Protein AF-A0A6L2PFZ5-F1 (afdb_monomer)

Foldseek 3Di:
DDDDPPCVVVCVVVVVVLCVPFFFDDPVQLVLVVVVCCCQPVVAQLVQLVVQDVLSVVFWDDKDWDDCSVVRNGGHHCPDTDIDTGGHAQADCVQWDWAPVPPDPPDIWIFGDLPGDPPDDPVSSVLQVVQDDPRTGNPVSVVVVVVVSSVVSVVPDDGPDDPD

InterPro domains:
  IPR046903 Mab-21-like, nucleotidyltransferase domain [PF03281] (69-157)

Sequence (164 aa):
MSTIPPNVSRLDPYLQSINRRIITLREDEVKEANLNLQSVLLGTMLKEMKRVDETFQEVYRQPHYVGSYYENLRVAHPTEFDINLELQLPISEQYIQIQTNGTQPGFAKIRVNTQFNTHTSAAVRRKIESWLEDGYLCRDKIIQWLQGVVYRVLRNVKWPQNVT

Organism: Coptotermes formosanus (NCBI:txid36987)

Mean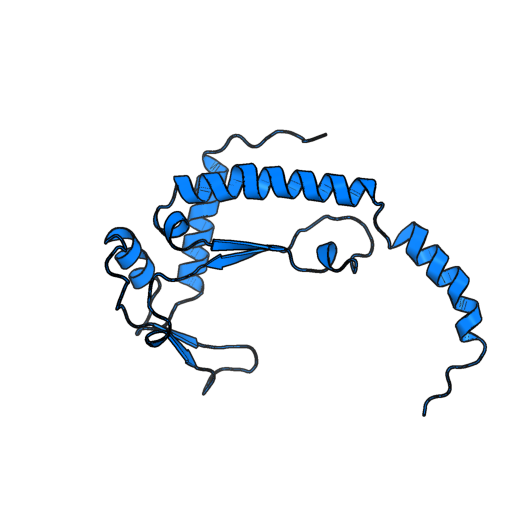 predicted aligned error: 9.24 Å

Radius of gyration: 22.27 Å; Cα contacts (8 Å, |Δi|>4): 149; chains: 1; bounding box: 61×32×49 Å

pLDDT: mean 84.13, std 13.7, range [36.12, 98.0]

Structure (mmCIF, N/CA/C/O backbone):
data_AF-A0A6L2PFZ5-F1
#
_entry.id   AF-A0A6L2PFZ5-F1
#
loop_
_atom_site.group_PDB
_atom_site.id
_atom_site.type_symbol
_atom_site.label_atom_id
_atom_site.label_alt_id
_atom_site.label_comp_id
_atom_site.label_asym_id
_atom_site.label_entity_id
_atom_site.label_seq_id
_atom_site.pdbx_PDB_ins_code
_atom_site.Cartn_x
_atom_site.Cartn_y
_atom_site.Cartn_z
_atom_site.occupancy
_atom_site.B_iso_or_equiv
_atom_site.auth_seq_id
_atom_site.auth_comp_id
_atom_site.auth_asym_id
_atom_site.auth_atom_id
_atom_site.pdbx_PDB_model_num
ATOM 1 N N . MET A 1 1 ? 41.886 -17.404 2.393 1.00 42.94 1 MET A N 1
ATOM 2 C CA . MET A 1 1 ? 41.683 -16.299 1.432 1.00 42.94 1 MET A CA 1
ATOM 3 C C . MET A 1 1 ? 41.703 -16.906 0.039 1.00 42.94 1 MET A C 1
ATOM 5 O O . MET A 1 1 ? 42.722 -17.469 -0.328 1.00 42.94 1 MET A O 1
ATOM 9 N N . SER A 1 2 ? 40.570 -16.916 -0.668 1.00 50.97 2 SER A N 1
ATOM 10 C CA . SER A 1 2 ? 40.472 -17.516 -2.005 1.00 50.97 2 SER A CA 1
ATOM 11 C C . SER A 1 2 ? 41.155 -16.600 -3.017 1.00 50.97 2 SER A C 1
ATOM 13 O O . SER A 1 2 ? 40.679 -15.493 -3.257 1.00 50.97 2 SER A O 1
ATOM 15 N N . THR A 1 3 ? 42.286 -17.026 -3.573 1.00 60.78 3 THR A N 1
ATOM 16 C CA . THR A 1 3 ? 42.981 -16.303 -4.640 1.00 60.78 3 THR A CA 1
ATOM 17 C C . THR A 1 3 ? 42.196 -16.474 -5.935 1.00 60.78 3 THR A C 1
ATOM 19 O O . THR A 1 3 ? 42.101 -17.570 -6.484 1.00 60.78 3 THR A O 1
ATOM 22 N N . ILE A 1 4 ? 41.578 -15.389 -6.405 1.00 63.22 4 ILE A N 1
ATOM 23 C CA . ILE A 1 4 ? 40.889 -15.367 -7.697 1.00 63.22 4 ILE A CA 1
ATOM 24 C C . ILE A 1 4 ? 41.926 -15.711 -8.783 1.00 63.22 4 ILE A C 1
ATOM 26 O O . ILE A 1 4 ? 42.984 -15.076 -8.820 1.00 63.22 4 ILE A O 1
ATOM 30 N N . PRO A 1 5 ? 41.671 -16.710 -9.648 1.00 69.06 5 PRO A N 1
ATOM 31 C CA . PRO A 1 5 ? 42.605 -17.096 -10.696 1.00 69.06 5 PRO A CA 1
ATOM 32 C C . PRO A 1 5 ? 42.943 -15.908 -11.623 1.00 69.06 5 PRO A C 1
ATOM 34 O O . PRO A 1 5 ? 42.038 -15.174 -12.027 1.00 69.06 5 PRO A O 1
ATOM 37 N N . PRO A 1 6 ? 44.219 -15.708 -12.007 1.00 62.75 6 PRO A N 1
ATOM 38 C CA . PRO A 1 6 ? 44.689 -14.521 -12.745 1.00 62.75 6 PRO A CA 1
ATOM 39 C C . PRO A 1 6 ? 44.078 -14.361 -14.148 1.00 62.75 6 PRO A C 1
ATOM 41 O O . PRO A 1 6 ? 44.225 -13.331 -14.794 1.00 62.75 6 PRO A O 1
ATOM 44 N N . ASN A 1 7 ? 43.386 -15.387 -14.631 1.00 67.44 7 ASN A N 1
ATOM 45 C CA . ASN A 1 7 ? 42.684 -15.455 -15.903 1.00 67.44 7 ASN A CA 1
ATOM 46 C C . ASN A 1 7 ? 41.228 -14.957 -15.844 1.00 67.44 7 ASN A C 1
ATOM 48 O O . ASN A 1 7 ? 40.634 -14.773 -16.904 1.00 67.44 7 ASN A O 1
ATOM 52 N N . VAL A 1 8 ? 40.660 -14.703 -14.658 1.00 65.62 8 VAL A N 1
ATOM 53 C CA . VAL A 1 8 ? 39.283 -14.187 -14.511 1.00 65.62 8 VAL A CA 1
ATOM 54 C C . VAL A 1 8 ? 39.157 -12.754 -15.037 1.00 65.62 8 VAL A C 1
ATOM 56 O O . VAL A 1 8 ? 38.180 -12.444 -15.707 1.00 65.62 8 VAL A O 1
ATOM 59 N N . SER A 1 9 ? 40.184 -11.918 -14.869 1.00 66.19 9 SER A N 1
ATOM 60 C CA . SER A 1 9 ? 40.226 -10.543 -15.405 1.00 66.19 9 SER A CA 1
ATOM 61 C C . SER A 1 9 ? 40.180 -10.475 -16.938 1.00 66.19 9 SER A C 1
ATOM 63 O O . SER A 1 9 ? 39.869 -9.437 -17.517 1.00 66.19 9 SER A O 1
ATOM 65 N N . ARG A 1 10 ? 40.442 -11.593 -17.633 1.00 77.31 10 ARG A N 1
ATOM 66 C CA . ARG A 1 10 ? 40.297 -11.687 -19.097 1.00 77.31 10 ARG A CA 1
ATOM 67 C C . ARG A 1 10 ? 38.833 -11.780 -19.531 1.00 77.31 10 ARG A C 1
ATOM 69 O O . ARG A 1 10 ? 38.559 -11.602 -20.715 1.00 77.31 10 ARG A O 1
ATOM 76 N N . LEU A 1 11 ? 37.914 -12.060 -18.603 1.00 82.38 11 LEU A N 1
ATOM 77 C CA . LEU A 1 11 ? 36.471 -12.067 -18.843 1.00 82.38 11 LEU A CA 1
ATOM 78 C C . LEU A 1 11 ? 35.867 -10.664 -18.745 1.00 82.38 11 LEU A C 1
ATOM 80 O O . LEU A 1 11 ? 34.844 -10.425 -19.379 1.00 82.38 11 LEU A O 1
ATOM 84 N N . ASP A 1 12 ? 36.504 -9.734 -18.029 1.00 81.81 12 ASP A N 1
ATOM 85 C CA . ASP A 1 12 ? 35.964 -8.391 -17.778 1.00 81.81 12 ASP A CA 1
ATOM 86 C C . ASP A 1 12 ? 35.533 -7.651 -19.054 1.00 81.81 12 ASP A C 1
ATOM 88 O O . ASP A 1 12 ? 34.416 -7.132 -19.072 1.00 81.81 12 ASP A O 1
ATOM 92 N N . PRO A 1 13 ? 36.305 -7.639 -20.162 1.00 83.62 13 PRO A N 1
ATOM 93 C CA . PRO A 1 13 ? 35.877 -6.957 -21.384 1.00 83.62 13 PRO A CA 1
ATOM 94 C C . PRO A 1 13 ? 34.635 -7.600 -22.018 1.00 83.62 13 PRO A C 1
ATOM 96 O O . PRO A 1 13 ? 33.773 -6.904 -22.557 1.00 83.62 13 PRO A O 1
ATOM 99 N N . TYR A 1 14 ? 34.517 -8.929 -21.934 1.00 84.88 14 TYR A N 1
ATOM 100 C CA . TYR A 1 14 ? 33.379 -9.676 -22.471 1.00 84.88 14 TYR A CA 1
ATOM 101 C C . TYR A 1 14 ? 32.137 -9.493 -21.598 1.00 84.88 14 TYR A C 1
ATOM 103 O O . TYR A 1 14 ? 31.056 -9.240 -22.124 1.00 84.88 14 TYR A O 1
ATOM 111 N N . LEU A 1 15 ? 32.297 -9.540 -20.273 1.00 83.06 15 LEU A N 1
ATOM 112 C CA . LEU A 1 15 ? 31.227 -9.284 -19.310 1.00 83.06 15 LEU A CA 1
ATOM 113 C C . LEU A 1 15 ? 30.736 -7.838 -19.401 1.00 83.06 15 LEU A C 1
ATOM 115 O O . LEU A 1 15 ? 29.532 -7.614 -19.421 1.00 83.06 15 LEU A O 1
ATOM 119 N N . GLN A 1 16 ? 31.633 -6.860 -19.553 1.00 81.88 16 GLN A N 1
ATOM 120 C CA . GLN A 1 16 ? 31.256 -5.464 -19.798 1.00 81.88 16 GLN A CA 1
ATOM 121 C C . GLN A 1 16 ? 30.524 -5.293 -21.133 1.00 81.88 16 GLN A C 1
ATOM 123 O O . GLN A 1 16 ? 29.564 -4.527 -21.206 1.00 81.88 16 GLN A O 1
ATOM 128 N N . SER A 1 17 ? 30.943 -6.008 -22.182 1.00 81.25 17 SER A N 1
ATOM 129 C CA . SER A 1 17 ? 30.271 -5.979 -23.485 1.00 81.25 17 SER A CA 1
ATOM 130 C C . SER A 1 17 ? 28.859 -6.566 -23.412 1.00 81.25 17 SER A C 1
ATOM 132 O O . SER A 1 17 ? 27.914 -5.928 -23.873 1.00 81.25 17 SER A O 1
ATOM 134 N N . ILE A 1 18 ? 28.696 -7.734 -22.783 1.00 80.00 18 ILE A N 1
ATOM 135 C CA . ILE A 1 18 ? 27.388 -8.360 -22.540 1.00 80.00 18 ILE A CA 1
ATOM 136 C C . ILE A 1 18 ? 26.523 -7.438 -21.680 1.00 80.00 18 ILE A C 1
ATOM 138 O O . ILE A 1 18 ? 25.375 -7.179 -22.034 1.00 80.00 18 ILE A O 1
ATOM 142 N N . ASN A 1 19 ? 27.090 -6.876 -20.608 1.00 77.50 19 ASN A N 1
ATOM 143 C CA . ASN A 1 19 ? 26.368 -5.980 -19.716 1.00 77.50 19 ASN A CA 1
ATOM 144 C C . ASN A 1 19 ? 25.816 -4.766 -20.474 1.00 77.50 19 ASN A C 1
ATOM 146 O O . ASN A 1 19 ? 24.622 -4.502 -20.418 1.00 77.50 19 ASN A O 1
ATOM 150 N N . ARG A 1 20 ? 26.649 -4.079 -21.264 1.00 74.12 20 ARG A N 1
ATOM 151 C CA . ARG A 1 20 ? 26.228 -2.890 -22.024 1.00 74.12 20 ARG A CA 1
ATOM 152 C C . ARG A 1 20 ? 25.256 -3.186 -23.163 1.00 74.12 20 ARG A C 1
ATOM 154 O O . ARG A 1 20 ? 24.458 -2.323 -23.496 1.00 74.12 20 ARG A O 1
ATOM 161 N N . ARG A 1 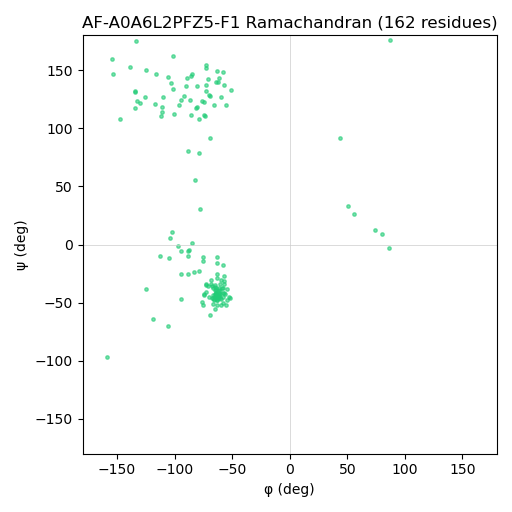21 ? 25.379 -4.341 -23.823 1.00 71.44 21 ARG A N 1
ATOM 162 C CA . A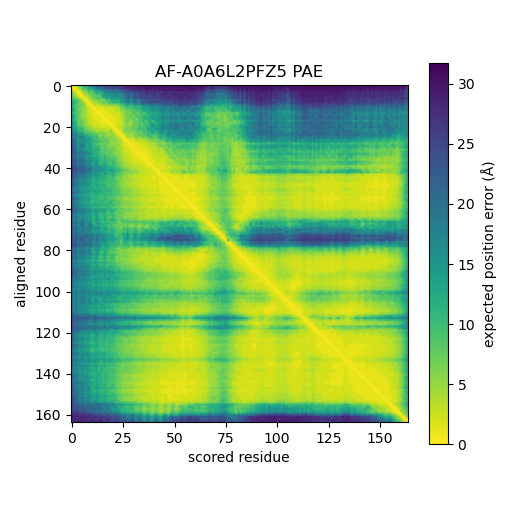RG A 1 21 ? 24.625 -4.636 -25.056 1.00 71.44 21 ARG A CA 1
ATOM 163 C C . ARG A 1 21 ? 23.331 -5.402 -24.821 1.00 71.44 21 ARG A C 1
ATOM 165 O O . ARG A 1 21 ? 22.473 -5.368 -25.694 1.00 71.44 21 ARG A O 1
ATOM 172 N N . ILE A 1 22 ? 23.244 -6.151 -23.724 1.00 68.88 22 ILE A N 1
ATOM 173 C CA . ILE A 1 22 ? 22.171 -7.128 -23.498 1.00 68.88 22 ILE A CA 1
ATOM 174 C C . ILE A 1 22 ? 21.449 -6.869 -22.174 1.00 68.88 22 ILE A C 1
ATOM 176 O O . ILE A 1 22 ? 20.238 -7.029 -22.116 1.00 68.88 22 ILE A O 1
ATOM 180 N N . ILE A 1 23 ? 22.182 -6.486 -21.124 1.00 67.75 23 ILE A N 1
ATOM 181 C CA . ILE A 1 23 ? 21.648 -6.408 -19.754 1.00 67.75 23 ILE A CA 1
ATOM 182 C C . ILE A 1 23 ? 21.156 -4.996 -19.423 1.00 67.75 23 ILE A C 1
ATOM 184 O O . ILE A 1 23 ? 20.081 -4.833 -18.859 1.00 67.75 23 ILE A O 1
ATOM 188 N N . THR A 1 24 ? 21.958 -3.979 -19.746 1.00 68.94 24 THR A N 1
ATOM 189 C CA . THR A 1 24 ? 21.687 -2.585 -19.383 1.00 68.94 24 THR A CA 1
ATOM 190 C C . THR A 1 24 ? 20.598 -2.014 -20.283 1.00 68.94 24 THR A C 1
ATOM 192 O O . THR A 1 24 ? 20.741 -1.996 -21.505 1.00 68.94 24 THR A O 1
ATOM 195 N N . LEU A 1 25 ? 19.530 -1.517 -19.660 1.00 68.25 25 LEU A N 1
ATOM 196 C CA . LEU A 1 25 ? 18.478 -0.763 -20.334 1.00 68.25 25 LEU A CA 1
ATOM 197 C C . LEU A 1 25 ? 19.041 0.509 -20.966 1.00 68.25 25 LEU A C 1
ATOM 199 O O . LEU A 1 25 ? 19.899 1.173 -20.378 1.00 68.25 25 LEU A O 1
ATOM 203 N N . ARG A 1 26 ? 18.535 0.883 -22.143 1.00 71.25 26 ARG A N 1
ATOM 204 C CA . ARG A 1 26 ? 18.933 2.150 -22.757 1.00 71.25 26 ARG A CA 1
ATOM 205 C C . ARG A 1 26 ? 18.340 3.320 -21.964 1.00 71.25 26 ARG A C 1
ATOM 207 O O . ARG A 1 26 ? 17.227 3.237 -21.447 1.00 71.25 26 ARG A O 1
ATOM 214 N N . GLU A 1 27 ? 19.096 4.409 -21.834 1.00 71.31 27 GLU A N 1
ATOM 215 C CA . GLU A 1 27 ? 18.699 5.560 -21.003 1.00 71.31 27 GLU A CA 1
ATOM 216 C C . GLU A 1 27 ? 17.381 6.208 -21.462 1.00 71.31 27 GLU A C 1
ATOM 218 O O . GLU A 1 27 ? 16.596 6.678 -20.636 1.00 71.31 27 GLU A O 1
ATOM 223 N N . ASP A 1 28 ? 17.123 6.216 -22.770 1.00 75.44 28 ASP A N 1
ATOM 224 C CA . ASP A 1 28 ? 15.877 6.677 -23.384 1.00 75.44 28 ASP A CA 1
ATOM 225 C C . ASP A 1 28 ? 14.683 5.816 -22.955 1.00 75.44 28 ASP A C 1
ATOM 227 O O . ASP A 1 28 ? 13.678 6.364 -22.501 1.00 75.44 28 ASP A O 1
ATOM 231 N N . GLU A 1 29 ? 14.826 4.489 -22.983 1.00 71.75 29 GLU A N 1
ATOM 232 C CA . GLU A 1 29 ? 13.781 3.544 -22.563 1.00 71.75 29 GLU A CA 1
ATOM 233 C C . GLU A 1 29 ? 13.448 3.680 -21.071 1.00 71.75 29 GLU A C 1
ATOM 235 O O . GLU A 1 29 ? 12.278 3.675 -20.690 1.00 71.75 29 GLU A O 1
ATOM 240 N N . VAL A 1 30 ? 14.462 3.852 -20.214 1.00 73.19 30 VAL A N 1
ATOM 241 C CA . VAL A 1 30 ? 14.265 4.079 -18.769 1.00 73.19 30 VAL A CA 1
ATOM 242 C C . VAL A 1 30 ? 13.532 5.395 -18.523 1.00 73.19 30 VAL A C 1
ATOM 244 O O . VAL A 1 30 ? 12.622 5.479 -17.695 1.00 73.19 30 VAL A O 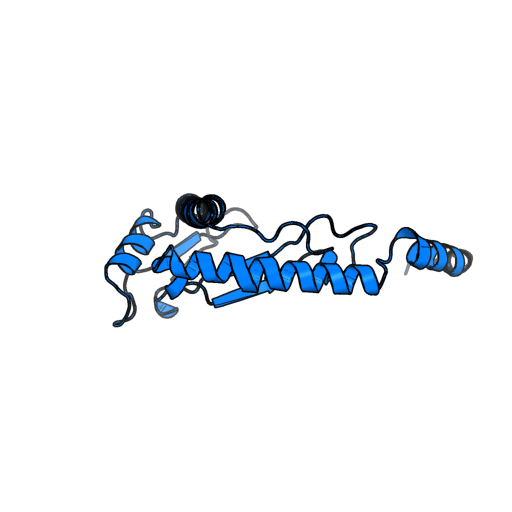1
ATOM 247 N N . LYS A 1 31 ? 13.919 6.454 -19.237 1.00 74.94 31 LYS A N 1
ATOM 248 C CA . LYS A 1 31 ? 13.303 7.772 -19.085 1.00 74.94 31 LYS A CA 1
ATOM 249 C C . LYS A 1 31 ? 11.841 7.759 -19.522 1.00 74.94 31 LYS A C 1
ATOM 251 O O . LYS A 1 31 ? 10.997 8.286 -18.799 1.00 74.94 31 LYS A O 1
ATOM 256 N N . GLU A 1 32 ? 11.540 7.150 -20.662 1.00 78.38 32 GLU A N 1
ATOM 257 C CA . GLU A 1 32 ? 10.179 7.021 -21.183 1.00 78.38 32 GLU A CA 1
ATOM 258 C C . GLU A 1 32 ? 9.297 6.178 -20.252 1.00 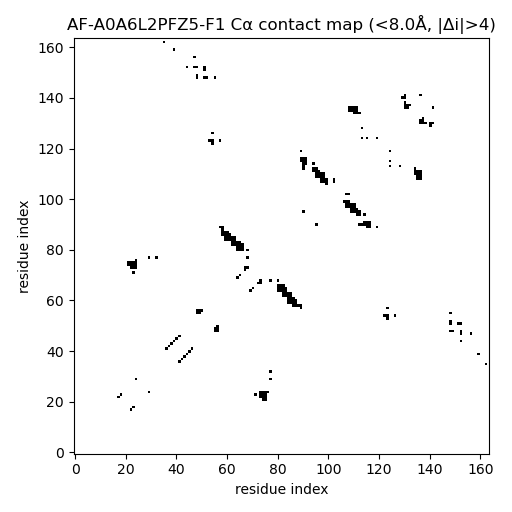78.38 32 GLU A C 1
ATOM 260 O O . GLU A 1 32 ? 8.227 6.623 -19.834 1.00 78.38 32 GLU A O 1
ATOM 265 N N . ALA A 1 33 ? 9.788 5.014 -19.819 1.00 75.56 33 ALA A N 1
ATOM 266 C CA . ALA A 1 33 ? 9.096 4.146 -18.871 1.00 75.56 33 ALA A CA 1
ATOM 267 C C . ALA A 1 33 ? 8.787 4.863 -17.545 1.00 75.56 33 ALA A C 1
ATOM 269 O O . ALA A 1 33 ? 7.674 4.759 -17.025 1.00 75.56 33 ALA A O 1
ATOM 270 N N . ASN A 1 34 ? 9.732 5.651 -17.022 1.00 76.19 34 ASN A N 1
ATOM 271 C CA . ASN A 1 34 ? 9.524 6.453 -15.815 1.00 76.19 34 ASN A CA 1
ATOM 272 C C . ASN A 1 34 ? 8.456 7.535 -15.999 1.00 76.19 34 ASN A C 1
ATOM 274 O O . ASN A 1 34 ? 7.625 7.726 -15.110 1.00 76.19 34 ASN A O 1
ATOM 278 N N . LEU A 1 35 ? 8.454 8.235 -17.135 1.00 78.25 35 LEU A N 1
ATOM 279 C CA . LEU A 1 35 ? 7.446 9.253 -17.449 1.00 78.25 35 LEU A CA 1
ATOM 280 C C . LEU A 1 35 ? 6.050 8.634 -17.592 1.00 78.25 35 LEU A C 1
ATOM 282 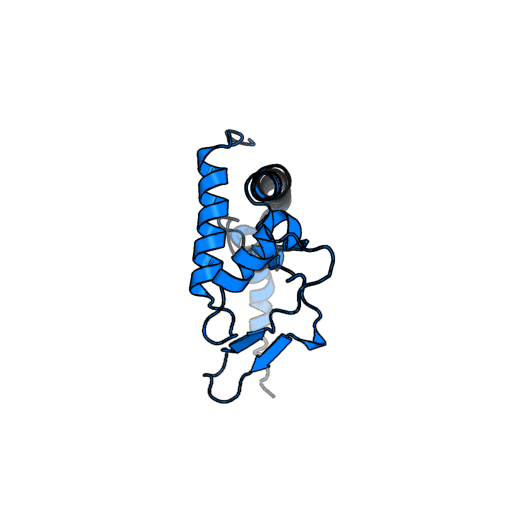O O . LEU A 1 35 ? 5.073 9.159 -17.046 1.00 78.25 35 LEU A O 1
ATOM 286 N N . ASN A 1 36 ? 5.959 7.489 -18.264 1.00 78.50 36 ASN A N 1
ATOM 287 C CA . ASN A 1 36 ? 4.716 6.743 -18.432 1.00 78.50 36 ASN A CA 1
ATOM 288 C C . ASN A 1 36 ? 4.190 6.242 -17.089 1.00 78.50 36 ASN A C 1
ATOM 290 O O . ASN A 1 36 ? 3.017 6.442 -16.770 1.00 78.50 36 ASN A O 1
ATOM 294 N N . LEU A 1 37 ? 5.059 5.684 -16.245 1.00 80.75 37 LEU A N 1
ATOM 295 C CA . LEU A 1 37 ? 4.651 5.253 -14.917 1.00 80.75 37 LEU A CA 1
ATOM 296 C C . LEU A 1 37 ? 4.190 6.433 -14.062 1.00 80.75 37 LEU A C 1
ATOM 298 O O . LEU A 1 37 ? 3.121 6.359 -13.466 1.00 80.75 37 LEU A O 1
ATOM 302 N N . GLN A 1 38 ? 4.941 7.534 -14.015 1.00 79.44 38 GLN A N 1
ATOM 303 C CA . GLN A 1 38 ? 4.548 8.701 -13.224 1.00 79.44 38 GLN A CA 1
ATOM 304 C C . GLN A 1 38 ? 3.214 9.289 -13.698 1.00 79.44 38 GLN A C 1
ATOM 306 O O . GLN A 1 38 ? 2.346 9.585 -12.875 1.00 79.44 38 GLN A O 1
ATOM 311 N N . SER A 1 39 ? 3.012 9.431 -15.008 1.00 80.88 39 SER A N 1
ATOM 312 C CA . SER A 1 39 ? 1.775 9.996 -15.558 1.00 80.88 39 SER A CA 1
ATOM 313 C C . SER A 1 39 ? 0.554 9.100 -15.315 1.00 80.88 39 SER A C 1
ATOM 315 O O . SER A 1 39 ? -0.497 9.591 -14.891 1.00 80.88 39 SER A O 1
ATOM 317 N N . VAL A 1 40 ? 0.686 7.785 -15.503 1.00 84.31 40 VAL A N 1
ATOM 318 C CA . VAL A 1 40 ? -0.410 6.830 -15.295 1.00 84.31 40 VAL A CA 1
ATOM 319 C C . VAL A 1 40 ? -0.663 6.601 -13.806 1.00 84.31 40 VAL A C 1
ATOM 321 O O . VAL A 1 40 ? -1.794 6.762 -13.346 1.00 84.31 40 VAL A O 1
ATOM 324 N N . LEU A 1 41 ? 0.368 6.273 -13.025 1.00 82.81 41 LEU A N 1
ATOM 325 C CA . LEU A 1 41 ? 0.238 5.965 -11.602 1.00 82.81 41 LEU A CA 1
ATOM 326 C C . LEU A 1 41 ? -0.115 7.209 -10.783 1.00 82.81 41 LEU A C 1
ATOM 328 O O . LEU A 1 41 ? -1.154 7.232 -10.122 1.00 82.81 41 LEU A O 1
ATOM 332 N N . LEU A 1 42 ? 0.740 8.238 -10.800 1.00 80.56 42 LEU A N 1
ATOM 333 C CA . LEU A 1 42 ? 0.540 9.437 -9.979 1.00 80.56 42 LEU A CA 1
ATOM 334 C C . LEU A 1 42 ? -0.543 10.329 -10.580 1.00 80.56 42 LEU A C 1
ATOM 336 O O . LEU A 1 42 ? -1.456 10.759 -9.872 1.00 80.56 42 LEU A O 1
ATOM 340 N N . GLY A 1 43 ? -0.429 10.611 -11.881 1.00 80.44 43 GLY A N 1
ATOM 341 C CA . GLY A 1 43 ? -1.283 11.579 -12.568 1.00 80.44 43 GLY A CA 1
ATOM 342 C C . GLY A 1 43 ? -2.736 11.128 -12.699 1.00 80.44 43 GLY A C 1
ATOM 343 O O . GLY A 1 43 ? -3.639 11.966 -12.655 1.00 80.44 43 GLY A O 1
ATOM 344 N N . THR A 1 44 ? -2.968 9.816 -12.800 1.00 88.31 44 THR A N 1
ATOM 345 C CA . THR A 1 44 ? -4.308 9.260 -13.026 1.00 88.31 44 THR A CA 1
ATOM 346 C C . THR A 1 44 ? -4.745 8.347 -11.887 1.00 88.31 44 THR A C 1
ATOM 348 O O . THR A 1 44 ? -5.695 8.667 -11.174 1.00 88.31 44 THR A O 1
ATOM 351 N N . MET A 1 45 ? -4.058 7.225 -11.669 1.00 91.62 45 MET A N 1
ATOM 352 C CA . MET A 1 45 ? -4.566 6.156 -10.811 1.00 91.62 45 MET A CA 1
ATOM 353 C C . MET A 1 45 ? -4.709 6.586 -9.351 1.00 91.62 45 MET A C 1
ATOM 355 O O . MET A 1 45 ? -5.808 6.527 -8.809 1.00 91.62 45 MET A O 1
ATOM 359 N N . LEU A 1 46 ? -3.646 7.085 -8.719 1.00 93.31 46 LEU A N 1
ATOM 360 C CA . LEU A 1 46 ? -3.677 7.494 -7.311 1.00 93.31 46 LEU A CA 1
ATOM 361 C C . LEU A 1 46 ? -4.608 8.683 -7.069 1.00 93.31 46 LEU A C 1
ATOM 363 O O . LEU A 1 46 ? -5.293 8.733 -6.047 1.00 93.31 46 LEU A O 1
ATOM 367 N N . LYS A 1 47 ? -4.666 9.625 -8.016 1.00 93.25 47 LYS A N 1
ATOM 368 C CA . LYS A 1 47 ? -5.608 10.749 -7.976 1.00 93.25 47 LYS A CA 1
ATOM 369 C C . LYS A 1 47 ? -7.053 10.251 -7.951 1.00 93.25 47 LYS A C 1
ATOM 371 O O . LYS A 1 47 ? -7.844 10.688 -7.116 1.00 93.25 47 LYS A O 1
ATOM 376 N N . GLU A 1 48 ? -7.388 9.311 -8.825 1.00 95.12 48 GLU A N 1
ATOM 377 C CA . GLU A 1 48 ? -8.733 8.753 -8.910 1.00 95.12 48 GLU A CA 1
ATOM 378 C C . GLU A 1 48 ? -9.051 7.833 -7.728 1.00 95.12 48 GLU A C 1
ATOM 380 O O . GLU A 1 48 ? -10.166 7.887 -7.217 1.00 95.12 48 GLU A O 1
ATOM 385 N N . MET A 1 49 ? -8.078 7.075 -7.209 1.00 96.31 49 MET A N 1
ATOM 386 C CA . MET A 1 49 ? -8.237 6.280 -5.983 1.00 96.31 49 MET A CA 1
ATOM 387 C C . MET A 1 49 ? -8.624 7.161 -4.791 1.00 96.31 49 MET A C 1
ATOM 389 O O . MET A 1 49 ? -9.570 6.832 -4.080 1.00 96.31 49 MET A O 1
ATOM 393 N N . LYS A 1 50 ? -7.956 8.312 -4.616 1.00 95.94 50 LYS A N 1
ATOM 394 C CA . LYS A 1 50 ? -8.321 9.310 -3.594 1.00 95.94 50 LYS A CA 1
ATOM 395 C C . LYS A 1 50 ? -9.733 9.859 -3.810 1.00 95.94 50 LYS A C 1
ATOM 397 O O . LYS A 1 50 ? -10.456 10.082 -2.851 1.00 95.94 50 LYS A O 1
ATOM 402 N N . ARG A 1 51 ? -10.149 10.061 -5.062 1.00 95.19 51 ARG A N 1
ATOM 403 C CA . ARG A 1 51 ? -11.480 10.597 -5.385 1.00 95.19 51 ARG A CA 1
ATOM 404 C C . ARG A 1 51 ? -12.614 9.602 -5.112 1.00 95.19 51 ARG A C 1
ATOM 406 O O . ARG A 1 51 ? -13.704 10.023 -4.739 1.00 95.19 51 ARG A O 1
ATOM 413 N N . VAL A 1 52 ? -12.396 8.305 -5.343 1.00 95.81 52 VAL A N 1
ATOM 414 C CA . VAL A 1 52 ? -13.446 7.268 -5.234 1.00 95.81 52 VAL A CA 1
ATOM 415 C C . VAL A 1 52 ? -13.498 6.562 -3.876 1.00 95.81 52 VAL A C 1
ATOM 417 O O . VAL A 1 52 ? -14.361 5.700 -3.674 1.00 95.81 52 VAL A O 1
ATOM 420 N N . ASP A 1 53 ? -12.559 6.841 -2.972 1.00 97.31 53 ASP A N 1
ATOM 421 C CA . ASP A 1 53 ? -12.500 6.231 -1.645 1.00 97.31 53 ASP A CA 1
ATOM 422 C C . ASP A 1 53 ? -11.924 7.210 -0.612 1.00 97.31 53 ASP A C 1
ATOM 424 O O . ASP A 1 53 ? -10.725 7.490 -0.590 1.00 97.31 53 ASP A O 1
ATOM 428 N N . GLU A 1 54 ? -12.787 7.708 0.276 1.00 96.81 54 GLU A N 1
ATOM 429 C CA . GLU A 1 54 ? -12.394 8.646 1.338 1.00 96.81 54 GLU A CA 1
ATOM 430 C C . GLU A 1 54 ? -11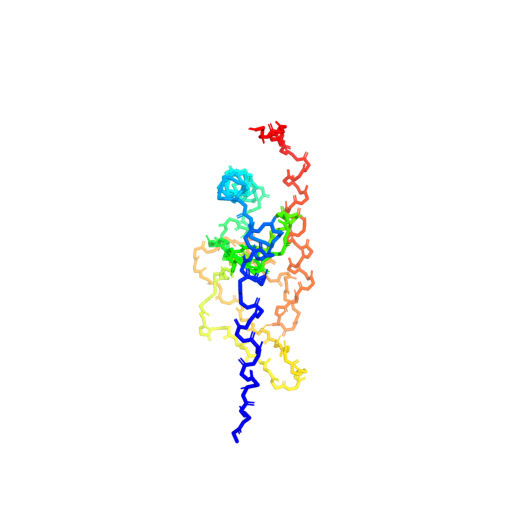.398 8.032 2.336 1.00 96.81 54 GLU A C 1
ATOM 432 O O . GLU A 1 54 ? -10.575 8.743 2.905 1.00 96.81 54 GLU A O 1
ATOM 437 N N . THR A 1 55 ? -11.433 6.706 2.539 1.00 97.50 55 THR A N 1
ATOM 438 C CA . THR A 1 55 ? -10.472 6.031 3.421 1.00 97.50 55 THR A CA 1
ATOM 439 C C . THR A 1 55 ? -9.101 6.039 2.779 1.00 97.50 55 THR A C 1
ATOM 441 O O . THR A 1 55 ? -8.135 6.411 3.437 1.00 97.50 55 THR A O 1
ATOM 444 N N . PHE A 1 56 ? -9.009 5.717 1.487 1.00 97.62 56 PHE A N 1
ATOM 445 C CA . PHE A 1 56 ? -7.750 5.789 0.754 1.00 97.62 56 PHE A CA 1
ATOM 446 C C . PHE A 1 56 ? -7.202 7.217 0.746 1.00 97.62 56 PHE A C 1
ATOM 448 O O . PHE A 1 56 ? -6.014 7.404 0.980 1.00 97.62 56 PHE A O 1
ATOM 455 N N . GLN A 1 57 ? -8.055 8.224 0.534 1.00 96.75 57 GLN A N 1
ATOM 456 C CA . GLN A 1 57 ? -7.657 9.632 0.592 1.00 96.75 57 GLN A CA 1
ATOM 457 C C . GLN A 1 57 ? -7.022 10.021 1.931 1.00 96.75 57 GLN A C 1
ATOM 459 O O . GLN A 1 57 ? -6.023 10.740 1.931 1.00 96.75 57 GLN A O 1
ATOM 464 N N . GLU A 1 58 ? -7.591 9.553 3.040 1.00 96.00 58 GLU A N 1
ATOM 465 C CA . GLU A 1 58 ? -7.130 9.878 4.391 1.00 96.00 58 GLU A CA 1
ATOM 466 C C . GLU A 1 58 ? -5.831 9.145 4.763 1.00 96.00 58 GLU A C 1
ATOM 468 O O . GLU A 1 58 ? -4.923 9.744 5.347 1.00 96.00 58 GLU A O 1
ATOM 473 N N . VAL A 1 59 ? -5.735 7.846 4.441 1.00 95.75 59 VAL A N 1
ATOM 474 C CA . VAL A 1 59 ? -4.619 7.003 4.903 1.00 95.75 59 VAL A CA 1
ATOM 475 C C . VAL A 1 59 ? -3.416 7.012 3.967 1.00 95.75 59 VAL A C 1
ATOM 477 O O . VAL A 1 59 ? -2.299 6.760 4.410 1.00 95.75 59 VAL A O 1
ATOM 480 N N . TYR A 1 60 ? -3.601 7.280 2.677 1.00 96.62 60 TYR A N 1
ATOM 481 C CA . TYR A 1 60 ? -2.503 7.226 1.718 1.00 96.62 60 TYR A CA 1
ATOM 482 C C . TYR A 1 60 ? -1.540 8.407 1.888 1.00 96.62 60 TYR A C 1
ATOM 484 O O . TYR A 1 60 ? -1.955 9.570 1.895 1.00 96.62 60 TYR A O 1
ATOM 492 N N . ARG A 1 61 ? -0.236 8.119 1.929 1.00 94.56 61 ARG A N 1
ATOM 493 C CA . ARG A 1 61 ? 0.820 9.140 1.985 1.00 94.56 61 ARG A CA 1
ATOM 494 C C . ARG A 1 61 ? 1.536 9.292 0.658 1.00 94.56 61 ARG A C 1
ATOM 496 O O . ARG A 1 61 ? 1.354 10.303 -0.023 1.00 94.56 61 ARG A O 1
ATOM 503 N N . GLN A 1 62 ? 2.318 8.293 0.282 1.00 91.50 62 GLN A N 1
ATOM 504 C CA . GLN A 1 62 ? 3.183 8.360 -0.888 1.00 91.50 62 GLN A CA 1
ATOM 505 C C . GLN A 1 62 ? 3.465 6.964 -1.456 1.00 91.50 62 GLN A C 1
ATOM 507 O O . GLN A 1 62 ? 3.307 5.966 -0.743 1.00 91.50 62 GLN A O 1
ATOM 512 N N . PRO A 1 63 ? 3.874 6.877 -2.730 1.00 90.06 63 PRO A N 1
ATOM 513 C CA . PRO A 1 63 ? 4.368 5.644 -3.304 1.00 90.06 63 PRO A CA 1
ATOM 514 C C . PRO A 1 63 ? 5.882 5.550 -3.092 1.00 90.06 63 PRO A C 1
ATOM 516 O O . PRO A 1 63 ? 6.602 6.539 -3.227 1.00 90.06 63 PRO A O 1
ATOM 519 N N . HIS A 1 64 ? 6.371 4.346 -2.835 1.00 87.31 64 HIS A N 1
ATOM 520 C CA . HIS A 1 64 ? 7.790 4.018 -2.843 1.00 87.31 64 HIS A CA 1
ATOM 521 C C . HIS A 1 64 ? 8.065 3.103 -4.028 1.00 87.31 64 HIS A C 1
ATOM 523 O O . HIS A 1 64 ? 7.509 2.009 -4.129 1.00 87.31 64 HIS A O 1
ATOM 529 N N . TYR A 1 65 ? 8.907 3.584 -4.932 1.00 83.00 65 TYR A N 1
ATOM 530 C CA . TYR A 1 65 ? 9.339 2.867 -6.123 1.00 83.00 65 TYR A CA 1
ATOM 531 C C . TYR A 1 65 ? 10.462 1.906 -5.741 1.00 83.00 65 TYR A C 1
ATOM 533 O O . TYR A 1 65 ? 11.502 2.343 -5.250 1.00 83.00 65 TYR A O 1
ATOM 541 N N . VAL A 1 66 ? 10.230 0.607 -5.906 1.00 79.00 66 VAL A N 1
ATOM 542 C CA . VAL A 1 66 ? 11.131 -0.447 -5.421 1.00 79.00 66 VAL A CA 1
ATOM 543 C C . VAL A 1 66 ? 11.375 -1.495 -6.503 1.00 79.00 66 VAL A C 1
ATOM 545 O O . VAL A 1 66 ? 10.787 -1.449 -7.581 1.00 79.00 66 VAL A O 1
ATOM 548 N N . GLY A 1 67 ? 12.253 -2.452 -6.217 1.00 71.56 67 GLY A N 1
ATOM 549 C CA . GLY A 1 67 ? 12.480 -3.597 -7.086 1.00 71.56 67 GLY A CA 1
ATOM 550 C C . GLY A 1 67 ? 13.524 -3.353 -8.172 1.00 71.56 67 GLY A C 1
ATOM 551 O O . GLY A 1 67 ? 14.075 -2.263 -8.349 1.00 71.56 67 GLY A O 1
ATOM 552 N N . SER A 1 68 ? 13.795 -4.425 -8.916 1.00 68.56 68 SER A N 1
ATOM 553 C CA . SER A 1 68 ? 14.961 -4.550 -9.803 1.00 68.56 68 SER A CA 1
ATOM 554 C C . SER A 1 68 ? 15.075 -3.463 -10.875 1.00 68.56 68 SER A C 1
ATOM 556 O O . SER A 1 68 ? 16.180 -3.156 -11.321 1.00 68.56 68 SER A O 1
ATOM 558 N N . TYR A 1 69 ? 13.948 -2.877 -11.286 1.00 66.94 69 TYR A N 1
ATOM 559 C CA . TYR A 1 69 ? 13.925 -1.783 -12.250 1.00 66.94 69 TYR A CA 1
ATOM 560 C C . TYR A 1 69 ? 14.558 -0.503 -11.682 1.00 66.94 69 TYR A C 1
ATOM 562 O O . TYR A 1 69 ? 15.406 0.094 -12.338 1.00 66.94 69 TYR A O 1
ATOM 570 N N . TYR A 1 70 ? 14.212 -0.119 -10.451 1.00 59.72 70 TYR A N 1
ATOM 571 C CA . TYR A 1 70 ? 14.776 1.069 -9.798 1.00 59.72 70 TYR A CA 1
ATOM 572 C C . TYR A 1 70 ? 16.177 0.832 -9.235 1.00 59.72 70 TYR A C 1
ATOM 574 O O . TYR A 1 70 ? 16.951 1.772 -9.078 1.00 59.72 70 TYR A O 1
ATOM 582 N N . GLU A 1 71 ? 16.523 -0.427 -8.976 1.00 62.59 71 GLU A N 1
ATOM 583 C CA . GLU A 1 71 ? 17.846 -0.827 -8.493 1.00 62.59 71 GLU A CA 1
ATOM 584 C C . GLU A 1 71 ? 18.870 -1.028 -9.629 1.00 62.59 71 GLU A C 1
ATOM 586 O O . GLU A 1 71 ? 20.019 -1.368 -9.359 1.00 62.59 71 GLU A O 1
ATOM 591 N N . ASN A 1 72 ? 18.490 -0.803 -10.897 1.00 61.38 72 ASN A N 1
ATOM 592 C CA . ASN A 1 72 ? 19.313 -1.073 -12.090 1.00 61.38 72 ASN A CA 1
ATOM 593 C C . ASN A 1 72 ? 19.812 -2.531 -12.183 1.00 61.38 72 ASN A C 1
ATOM 595 O O . ASN A 1 72 ? 20.841 -2.810 -12.796 1.00 61.38 72 ASN A O 1
ATOM 599 N N . LEU A 1 73 ? 19.085 -3.471 -11.573 1.00 57.50 73 LEU A N 1
ATOM 600 C CA . LEU A 1 73 ? 19.429 -4.898 -11.542 1.00 57.50 73 LEU A CA 1
ATOM 601 C C . LEU A 1 73 ? 18.689 -5.712 -12.613 1.00 57.50 73 LEU A C 1
ATOM 603 O O . LEU A 1 73 ? 18.866 -6.927 -12.710 1.00 57.50 73 LEU A O 1
ATOM 607 N N . ARG A 1 74 ? 17.826 -5.070 -13.405 1.00 57.88 74 ARG A N 1
ATOM 608 C CA . ARG A 1 74 ? 17.011 -5.736 -14.424 1.00 57.88 74 ARG A CA 1
ATOM 609 C C . ARG A 1 74 ? 17.818 -5.996 -15.699 1.00 57.88 74 ARG A C 1
ATOM 611 O O . ARG A 1 74 ? 18.532 -5.123 -16.166 1.00 57.88 74 ARG A O 1
ATOM 618 N N . VAL A 1 75 ? 17.659 -7.195 -16.268 1.00 53.62 75 VAL A N 1
ATOM 619 C CA . VAL A 1 75 ? 18.541 -7.767 -17.310 1.00 53.62 75 VAL A CA 1
ATOM 620 C C . VAL A 1 75 ? 17.955 -7.684 -18.738 1.00 53.62 75 VAL A C 1
ATOM 622 O O . VAL A 1 75 ? 18.474 -8.319 -19.647 1.00 53.62 75 VAL A O 1
ATOM 625 N N . ALA A 1 76 ? 16.860 -6.949 -18.975 1.00 57.03 76 ALA A N 1
ATOM 626 C CA . ALA A 1 76 ? 16.241 -6.900 -20.312 1.00 57.03 76 ALA A CA 1
ATOM 627 C C . ALA A 1 76 ? 15.359 -5.661 -20.551 1.00 57.03 76 ALA A C 1
ATOM 629 O O . ALA A 1 76 ? 15.882 -4.619 -20.905 1.00 57.03 76 ALA A O 1
ATOM 630 N N . HIS A 1 77 ? 14.033 -5.766 -20.363 1.00 60.06 77 HIS A N 1
ATOM 631 C CA . HIS A 1 77 ? 13.032 -4.711 -20.602 1.00 60.06 77 HIS A CA 1
ATOM 632 C C . HIS A 1 77 ? 12.182 -4.447 -19.343 1.00 60.06 77 HIS A C 1
ATOM 634 O O . HIS A 1 77 ? 11.949 -5.386 -18.568 1.00 60.06 77 HIS A O 1
ATOM 640 N N . PRO A 1 78 ? 11.677 -3.215 -19.125 1.00 61.00 78 PRO A N 1
ATOM 641 C CA . PRO A 1 78 ? 10.818 -2.883 -17.992 1.00 61.00 78 PRO A CA 1
ATOM 642 C C . PRO A 1 78 ? 9.383 -3.362 -18.243 1.00 61.00 78 PRO A C 1
ATOM 644 O O . PRO A 1 78 ? 8.503 -2.604 -18.629 1.00 61.00 78 PRO A O 1
ATOM 647 N N . THR A 1 79 ? 9.152 -4.660 -18.058 1.00 67.75 79 THR A N 1
ATOM 648 C CA . THR A 1 79 ? 7.832 -5.292 -18.235 1.00 67.75 79 THR A CA 1
ATOM 649 C C . THR A 1 79 ? 6.961 -5.279 -16.973 1.00 67.75 79 THR A C 1
ATOM 651 O O . THR A 1 79 ? 5.809 -5.692 -17.025 1.00 67.75 79 THR A O 1
ATOM 654 N N . GLU A 1 80 ? 7.498 -4.828 -15.839 1.00 71.81 80 GLU A N 1
ATOM 655 C CA . GLU A 1 80 ? 6.849 -4.840 -14.523 1.00 71.81 80 GLU A CA 1
ATOM 656 C C . GLU A 1 80 ? 7.421 -3.712 -13.662 1.00 71.81 80 GLU A C 1
ATOM 658 O O . GLU A 1 80 ? 8.609 -3.408 -13.768 1.00 71.81 80 GLU A O 1
ATOM 663 N N . PHE A 1 81 ? 6.606 -3.120 -12.795 1.00 78.75 81 PHE A N 1
ATOM 664 C CA . PHE A 1 81 ? 7.049 -2.105 -11.844 1.00 78.75 81 PHE A CA 1
ATOM 665 C C . PHE A 1 81 ? 6.541 -2.473 -10.455 1.00 78.75 81 PHE A C 1
ATOM 667 O O . PHE A 1 81 ? 5.330 -2.576 -10.255 1.00 78.75 81 PHE A O 1
ATOM 674 N N . ASP A 1 82 ? 7.458 -2.628 -9.502 1.00 82.19 82 ASP A N 1
ATOM 675 C CA . ASP A 1 82 ? 7.108 -2.841 -8.103 1.00 82.19 82 ASP A CA 1
ATOM 676 C C . ASP A 1 82 ? 6.918 -1.488 -7.407 1.00 82.19 82 ASP A C 1
ATOM 678 O O . ASP A 1 82 ? 7.793 -0.615 -7.415 1.00 82.19 82 ASP A O 1
ATOM 682 N N . ILE A 1 83 ? 5.744 -1.294 -6.808 1.00 86.38 83 ILE A N 1
ATOM 683 C CA . ILE A 1 83 ? 5.391 -0.060 -6.105 1.00 86.38 83 ILE A CA 1
ATOM 684 C C . ILE A 1 83 ? 4.797 -0.419 -4.751 1.00 86.38 83 ILE A C 1
ATOM 686 O O . ILE A 1 83 ? 3.766 -1.087 -4.662 1.00 86.38 83 ILE A O 1
ATOM 690 N N . ASN A 1 84 ? 5.395 0.116 -3.694 1.00 90.81 84 ASN A N 1
ATOM 691 C CA . ASN A 1 84 ? 4.834 0.061 -2.354 1.00 90.81 84 ASN A CA 1
ATOM 692 C C . ASN A 1 84 ? 3.981 1.308 -2.110 1.00 90.81 84 ASN A C 1
ATOM 694 O O . ASN A 1 84 ? 4.448 2.430 -2.287 1.00 90.81 84 ASN A O 1
ATOM 698 N N . LEU A 1 85 ? 2.735 1.134 -1.676 1.00 93.31 85 LEU A N 1
ATOM 699 C CA . LEU A 1 85 ? 1.887 2.250 -1.253 1.00 93.31 85 LEU A CA 1
ATOM 700 C C . LEU A 1 85 ? 1.962 2.390 0.265 1.00 93.31 85 LEU A C 1
ATOM 702 O O . LEU A 1 85 ? 1.595 1.468 0.994 1.00 93.31 85 LEU A O 1
ATOM 706 N N . GLU A 1 86 ? 2.414 3.544 0.745 1.00 94.69 86 GLU A N 1
ATOM 707 C CA . GLU A 1 86 ? 2.464 3.826 2.176 1.00 94.69 86 GLU A CA 1
ATOM 708 C C . GLU A 1 86 ? 1.083 4.256 2.685 1.00 94.69 86 GLU A C 1
ATOM 710 O O . GLU A 1 86 ? 0.532 5.278 2.258 1.00 94.69 86 GLU A O 1
ATOM 715 N N . LEU A 1 87 ? 0.530 3.466 3.610 1.00 94.69 87 LEU A N 1
ATOM 716 C CA . LEU A 1 87 ? -0.733 3.742 4.288 1.00 94.69 87 LEU A CA 1
ATOM 717 C C . LEU A 1 87 ? -0.456 4.062 5.758 1.00 94.69 87 LEU A C 1
ATOM 719 O O . LEU A 1 87 ? -0.036 3.192 6.520 1.00 94.69 87 LEU A O 1
ATOM 723 N N . GLN A 1 88 ? -0.730 5.296 6.167 1.00 94.75 88 GLN A N 1
ATOM 724 C CA . GLN A 1 88 ? -0.624 5.733 7.551 1.00 94.75 88 GLN A CA 1
ATOM 725 C C . GLN A 1 88 ? -2.010 5.748 8.193 1.00 94.75 88 GLN A C 1
ATOM 727 O O . GLN A 1 88 ? -2.865 6.568 7.851 1.00 94.75 88 GLN A O 1
ATOM 732 N N . LEU A 1 89 ? -2.226 4.849 9.153 1.00 94.25 89 LEU A N 1
ATOM 733 C CA . LEU A 1 89 ? -3.456 4.842 9.937 1.00 94.25 89 LEU A CA 1
ATOM 734 C C . LEU A 1 89 ? -3.551 6.136 10.764 1.00 94.25 89 LEU A C 1
ATOM 736 O O . LEU A 1 89 ? -2.549 6.568 11.334 1.00 94.25 89 LEU A O 1
ATOM 740 N N . PRO A 1 90 ? -4.738 6.751 10.890 1.00 94.75 90 PRO A N 1
ATOM 741 C CA . PRO A 1 90 ? -4.939 7.945 11.696 1.00 94.75 90 PRO A CA 1
ATOM 742 C C . PRO A 1 90 ? -5.117 7.559 13.173 1.00 94.75 90 PRO A C 1
ATOM 744 O O . PRO A 1 90 ? -6.131 7.853 13.805 1.00 94.75 90 PRO A O 1
ATOM 747 N N . ILE A 1 91 ? -4.136 6.826 13.690 1.00 93.31 91 ILE A N 1
ATOM 748 C CA . ILE A 1 91 ? -4.053 6.274 15.039 1.00 93.31 91 ILE A CA 1
ATOM 749 C C . ILE A 1 91 ? -2.641 6.580 15.525 1.00 93.31 91 ILE A C 1
ATOM 751 O O . ILE A 1 91 ? -1.676 6.365 14.793 1.00 93.31 91 ILE A O 1
ATOM 755 N N . SER A 1 92 ? -2.510 7.111 16.738 1.00 90.88 92 SER A N 1
ATOM 756 C CA . SER A 1 92 ? -1.192 7.432 17.289 1.00 90.88 92 SER A CA 1
ATOM 757 C C . SER A 1 92 ? -0.340 6.169 17.445 1.00 90.88 92 SER A C 1
ATOM 759 O O . SER A 1 92 ? -0.837 5.138 17.895 1.00 90.88 92 SER A O 1
ATOM 761 N N . GLU A 1 93 ? 0.953 6.258 17.134 1.00 89.44 93 GLU A N 1
ATOM 762 C CA . GLU A 1 93 ? 1.873 5.108 17.138 1.00 89.44 93 GLU A CA 1
ATOM 763 C C . GLU A 1 93 ? 1.947 4.390 18.491 1.00 89.44 93 GLU A C 1
ATOM 765 O O . GLU A 1 93 ? 2.063 3.171 18.534 1.00 89.44 93 GLU A O 1
ATOM 770 N N . GLN A 1 94 ? 1.765 5.115 19.600 1.00 91.44 94 GLN A N 1
ATOM 771 C CA . GLN A 1 94 ? 1.680 4.547 20.954 1.00 91.44 94 GLN A CA 1
ATOM 772 C C . GLN A 1 94 ? 0.556 3.506 21.134 1.00 91.44 94 GLN A C 1
ATOM 774 O O . GLN A 1 94 ? 0.566 2.733 22.092 1.00 91.44 94 GLN A O 1
ATOM 779 N N . TYR A 1 95 ? -0.419 3.483 20.223 1.00 92.69 95 TYR A N 1
ATOM 780 C CA . TYR A 1 95 ? -1.540 2.546 20.198 1.00 92.69 95 TYR A CA 1
ATOM 781 C C . TYR A 1 95 ? -1.394 1.442 19.142 1.00 92.69 95 TYR A C 1
ATOM 783 O O . TYR A 1 95 ? -2.320 0.645 18.961 1.00 92.69 95 TYR A O 1
ATOM 791 N N . ILE A 1 96 ? -0.251 1.384 18.459 1.00 93.88 96 ILE A N 1
ATOM 792 C CA . ILE A 1 96 ? 0.098 0.360 17.478 1.00 93.88 96 ILE A CA 1
ATOM 793 C C . ILE A 1 96 ? 1.197 -0.514 18.081 1.00 93.88 96 ILE A C 1
ATOM 795 O O . ILE A 1 96 ? 2.222 -0.028 18.547 1.00 93.88 96 ILE A O 1
ATOM 799 N N . GLN A 1 97 ? 0.986 -1.827 18.083 1.00 95.12 97 GLN A N 1
ATOM 800 C CA . GLN A 1 97 ? 1.944 -2.789 18.623 1.00 95.12 97 GLN A CA 1
ATOM 801 C C . GLN A 1 97 ? 2.269 -3.843 17.575 1.00 95.12 97 GLN A C 1
ATOM 803 O O . GLN A 1 97 ? 1.377 -4.505 17.045 1.00 95.12 97 GLN A O 1
ATOM 808 N N . ILE A 1 98 ? 3.558 -4.034 17.314 1.00 94.94 98 ILE A N 1
ATOM 809 C CA . ILE A 1 98 ? 4.048 -5.095 16.437 1.00 94.94 98 ILE A CA 1
ATOM 810 C C . ILE A 1 98 ? 4.413 -6.296 17.308 1.00 94.94 98 ILE A C 1
ATOM 812 O O . ILE A 1 98 ? 5.205 -6.183 18.241 1.00 94.94 98 ILE A O 1
ATOM 816 N N . GLN A 1 99 ? 3.826 -7.449 17.008 1.00 95.00 99 GLN A N 1
ATOM 817 C CA . GLN A 1 99 ? 4.067 -8.704 17.709 1.00 95.00 99 GLN A CA 1
ATOM 818 C C . GLN A 1 99 ? 4.671 -9.733 16.757 1.00 95.00 99 GLN A C 1
ATOM 820 O O . GLN A 1 99 ? 4.064 -10.104 15.752 1.00 95.00 99 GLN A O 1
ATOM 825 N N . THR A 1 100 ? 5.856 -10.220 17.104 1.00 94.25 100 THR A N 1
ATOM 826 C CA . THR A 1 100 ? 6.571 -11.293 16.391 1.00 94.25 100 THR A CA 1
ATOM 827 C C . THR A 1 100 ? 6.669 -12.578 17.220 1.00 94.25 100 THR A C 1
ATOM 829 O O . THR A 1 100 ? 7.038 -13.636 16.721 1.00 94.25 100 THR A O 1
ATOM 832 N N . ASN A 1 101 ? 6.309 -12.521 18.504 1.00 91.00 101 ASN A N 1
ATOM 833 C CA . ASN A 1 101 ? 6.291 -13.703 19.357 1.00 91.00 101 ASN A CA 1
ATOM 834 C C . ASN A 1 101 ? 5.163 -14.645 18.921 1.00 91.00 101 ASN A C 1
ATOM 836 O O . ASN A 1 101 ? 4.008 -14.234 18.802 1.00 91.00 101 ASN A O 1
ATOM 840 N N . GLY A 1 102 ? 5.498 -15.916 18.696 1.00 88.44 102 GLY A N 1
ATOM 841 C CA . GLY A 1 102 ? 4.540 -16.915 18.221 1.00 88.44 102 GLY A CA 1
ATOM 842 C C . GLY A 1 102 ? 4.153 -16.768 16.743 1.00 88.44 102 GLY A C 1
ATOM 843 O O . GLY A 1 102 ? 3.190 -17.402 16.313 1.00 88.44 102 GLY A O 1
ATOM 844 N N . THR A 1 103 ? 4.872 -15.952 15.963 1.00 92.06 103 THR A N 1
ATOM 845 C CA . THR A 1 103 ? 4.782 -15.936 14.496 1.00 92.06 103 THR A CA 1
ATOM 846 C C . THR A 1 103 ? 5.955 -16.699 13.873 1.00 92.06 103 THR A C 1
ATOM 848 O O . THR A 1 103 ? 6.957 -16.986 14.527 1.00 92.06 103 THR A O 1
ATOM 851 N N . GLN A 1 104 ? 5.815 -17.074 12.600 1.00 92.94 104 GLN A N 1
ATOM 852 C CA . GLN A 1 104 ? 6.914 -17.651 11.823 1.00 92.94 104 GLN A CA 1
ATOM 853 C C . GLN A 1 104 ? 7.941 -16.560 11.464 1.00 92.94 104 GLN A C 1
ATOM 855 O O . GLN A 1 104 ? 7.549 -15.398 11.304 1.00 92.94 104 GLN A O 1
ATOM 860 N N . PRO A 1 105 ? 9.232 -16.898 11.282 1.00 92.94 105 PRO A N 1
ATOM 861 C CA . PRO A 1 105 ? 10.222 -15.952 10.772 1.00 92.94 105 PRO A CA 1
ATOM 862 C C . PRO A 1 105 ? 9.743 -15.267 9.485 1.00 92.94 105 PRO A C 1
ATOM 864 O O . PRO A 1 105 ? 9.230 -15.922 8.580 1.00 92.94 105 PRO A O 1
ATOM 867 N N . GLY A 1 106 ? 9.884 -13.942 9.419 1.00 91.38 106 GLY A N 1
ATOM 868 C CA . GLY A 1 106 ? 9.378 -13.126 8.307 1.00 91.38 106 GLY A CA 1
ATOM 869 C C . GLY A 1 106 ? 7.919 -12.671 8.443 1.00 91.38 106 GLY A C 1
ATOM 870 O O . GLY A 1 106 ? 7.455 -11.899 7.608 1.00 91.38 106 GLY A O 1
ATOM 871 N N . PHE A 1 107 ? 7.203 -13.081 9.495 1.00 93.38 107 PHE A N 1
ATOM 872 C CA . PHE A 1 107 ? 5.824 -12.661 9.757 1.00 93.38 107 PHE A CA 1
ATOM 873 C C . PHE A 1 107 ? 5.711 -11.854 11.051 1.00 93.38 107 PHE A C 1
ATOM 875 O O . PHE A 1 107 ? 6.379 -12.140 12.045 1.00 93.38 107 PHE A O 1
ATOM 882 N N . ALA A 1 108 ? 4.791 -10.893 11.064 1.00 95.38 108 ALA A N 1
ATOM 883 C CA . ALA A 1 108 ? 4.422 -10.125 12.245 1.00 95.38 108 ALA A CA 1
ATOM 884 C C . ALA A 1 108 ? 2.904 -9.925 12.298 1.00 95.38 108 ALA A C 1
ATOM 886 O O . ALA A 1 108 ? 2.230 -9.893 11.267 1.00 95.38 108 ALA A O 1
ATOM 887 N N . LYS A 1 109 ? 2.367 -9.771 13.508 1.00 95.94 109 LYS A N 1
ATOM 888 C CA . LYS A 1 109 ? 0.995 -9.322 13.753 1.00 95.94 109 LYS A CA 1
ATOM 889 C C . LYS A 1 109 ? 1.024 -7.867 14.194 1.00 95.94 109 LYS A C 1
ATOM 891 O O . LYS A 1 109 ? 1.870 -7.484 14.997 1.00 95.94 109 LYS A O 1
ATOM 896 N N . ILE A 1 110 ? 0.089 -7.067 13.695 1.00 95.69 110 ILE A N 1
ATOM 897 C CA . ILE A 1 110 ? -0.036 -5.658 14.073 1.00 95.69 110 ILE A CA 1
ATOM 898 C C . ILE A 1 110 ? -1.322 -5.511 14.871 1.00 95.69 110 ILE A C 1
ATOM 900 O O . ILE A 1 110 ? -2.415 -5.669 14.325 1.00 95.69 110 ILE A O 1
ATOM 904 N N . ARG A 1 111 ? -1.186 -5.244 16.168 1.00 95.31 111 ARG A N 1
ATOM 905 C CA . ARG A 1 111 ? -2.301 -4.935 17.057 1.00 95.31 111 ARG A CA 1
ATOM 906 C C . ARG A 1 111 ? -2.534 -3.436 17.058 1.00 95.31 111 ARG A C 1
ATOM 908 O O . ARG A 1 111 ? -1.584 -2.661 17.149 1.00 95.31 111 ARG A O 1
ATOM 915 N N . VAL A 1 112 ? -3.793 -3.038 16.981 1.00 93.50 112 VAL A N 1
ATOM 916 C CA . VAL A 1 112 ? -4.188 -1.638 16.889 1.00 93.50 112 VAL A CA 1
ATOM 917 C C . VAL A 1 112 ? -5.335 -1.387 17.855 1.00 93.50 112 VAL A C 1
ATOM 919 O O . VAL A 1 112 ? -6.309 -2.138 17.883 1.00 93.50 112 VAL A O 1
ATOM 922 N N . ASN A 1 113 ? -5.227 -0.329 18.655 1.00 86.31 113 ASN A N 1
ATOM 923 C CA . ASN A 1 113 ? -6.356 0.168 19.435 1.00 86.31 113 ASN A CA 1
ATOM 924 C C . ASN A 1 113 ? -7.193 1.134 18.584 1.00 86.31 113 ASN A C 1
ATOM 926 O O . ASN A 1 113 ? -6.644 1.922 17.817 1.00 86.31 113 ASN A O 1
ATOM 930 N N . THR A 1 114 ? -8.512 1.141 18.750 1.00 81.62 114 THR A N 1
ATOM 931 C CA . THR A 1 114 ? -9.450 1.986 17.987 1.00 81.62 114 THR A CA 1
ATOM 932 C C . THR A 1 114 ? -9.489 3.442 18.481 1.00 81.62 114 THR A C 1
ATOM 934 O O . THR A 1 114 ? -10.503 4.132 18.379 1.00 81.62 114 THR A O 1
ATOM 937 N N . GLN A 1 115 ? -8.371 3.944 19.014 1.00 88.50 115 GLN A N 1
ATOM 938 C CA . GLN A 1 115 ? -8.213 5.338 19.429 1.00 88.50 115 GLN A CA 1
ATOM 939 C C . GLN A 1 115 ? -7.727 6.185 18.254 1.00 88.50 115 GLN A C 1
ATOM 941 O O . GLN A 1 115 ? -6.540 6.468 18.096 1.00 88.50 115 GLN A O 1
ATOM 946 N N . PHE A 1 116 ? -8.678 6.557 17.405 1.00 90.25 116 PHE A N 1
ATOM 947 C CA . PHE A 1 116 ? -8.432 7.391 16.236 1.00 90.25 116 PHE A CA 1
ATOM 948 C C . PHE A 1 116 ? -8.161 8.851 16.600 1.00 90.25 116 PHE A C 1
ATOM 950 O O . PHE A 1 116 ? -8.672 9.374 17.593 1.00 90.25 116 PHE A O 1
ATOM 957 N N . ASN A 1 117 ? -7.435 9.540 15.723 1.00 90.69 117 ASN A N 1
ATOM 958 C CA . ASN A 1 117 ? -7.243 10.980 15.802 1.00 90.69 117 ASN A CA 1
ATOM 959 C C . ASN A 1 117 ? -8.600 11.716 15.764 1.00 90.69 117 ASN A C 1
ATOM 961 O O . ASN A 1 117 ? -9.568 11.286 15.122 1.00 90.69 117 ASN A O 1
ATOM 965 N N . THR A 1 118 ? -8.676 12.862 16.444 1.00 86.19 118 THR A N 1
ATOM 966 C CA . THR A 1 118 ? -9.928 13.618 16.645 1.00 86.19 118 THR A CA 1
ATOM 967 C C . THR A 1 118 ? -10.620 14.014 15.341 1.00 86.19 118 THR A C 1
ATOM 969 O O . THR A 1 118 ? -11.846 13.982 15.280 1.00 86.19 118 THR A O 1
ATOM 972 N N . HIS A 1 119 ? -9.851 14.305 14.290 1.00 89.19 119 HIS A N 1
ATOM 973 C CA . HIS A 1 119 ? -10.349 14.780 12.995 1.00 89.19 119 HIS A CA 1
ATOM 974 C C . HIS A 1 119 ? -10.734 13.664 12.007 1.00 89.19 119 HIS A C 1
ATOM 976 O O . HIS A 1 119 ? -11.262 13.954 10.938 1.00 89.19 119 HIS A O 1
ATOM 982 N N . THR A 1 120 ? -10.501 12.392 12.341 1.00 92.50 120 THR A N 1
ATOM 983 C CA . THR A 1 120 ? -10.823 11.272 11.443 1.00 92.50 120 THR A CA 1
ATOM 984 C C . THR A 1 120 ? -12.331 11.079 11.319 1.00 92.50 120 THR A C 1
ATOM 986 O O . THR A 1 120 ? -13.021 10.925 12.330 1.00 92.50 120 THR A O 1
ATOM 989 N N . SER A 1 121 ? -12.843 11.021 10.086 1.00 94.06 121 SER A N 1
ATOM 990 C CA . SER A 1 121 ? -14.278 10.851 9.829 1.00 94.06 121 SER A CA 1
ATOM 991 C C . SER A 1 121 ? -14.809 9.509 10.352 1.00 94.06 121 SER A C 1
ATOM 993 O O . SER A 1 121 ? -14.111 8.493 10.355 1.00 94.06 121 SER A O 1
ATOM 995 N N . ALA A 1 122 ? -16.083 9.469 10.758 1.00 94.44 122 ALA A N 1
ATOM 996 C CA . ALA A 1 122 ? -16.712 8.239 11.251 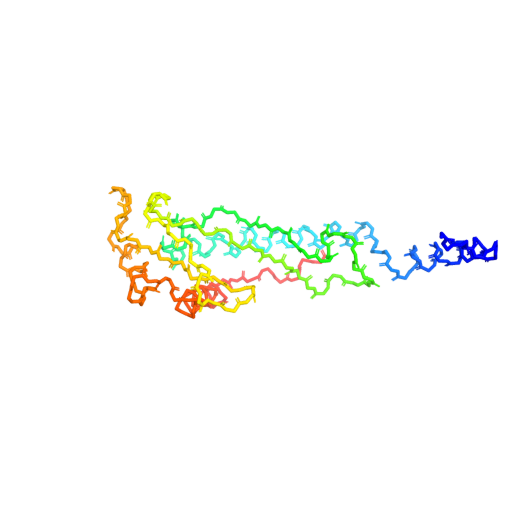1.00 94.44 122 ALA A CA 1
ATOM 997 C C . ALA A 1 122 ? -16.711 7.107 10.208 1.00 94.44 122 ALA A C 1
ATOM 999 O O . ALA A 1 122 ? -16.654 5.931 10.561 1.00 94.44 122 ALA A O 1
ATOM 1000 N N . ALA A 1 123 ? -16.772 7.444 8.920 1.00 94.75 123 ALA A N 1
ATOM 1001 C CA . ALA A 1 123 ? -16.750 6.455 7.856 1.00 94.75 123 ALA A CA 1
ATOM 1002 C C . ALA A 1 123 ? -15.360 5.822 7.680 1.00 94.75 123 ALA A C 1
ATOM 1004 O O . ALA A 1 123 ? -15.273 4.596 7.588 1.00 94.75 123 ALA A O 1
ATOM 1005 N N . VAL A 1 124 ? -14.287 6.620 7.769 1.00 96.06 124 VAL A N 1
ATOM 1006 C CA . VAL A 1 124 ? -12.905 6.114 7.805 1.00 96.06 124 VAL A CA 1
ATOM 1007 C C . VAL A 1 124 ? -12.678 5.233 9.032 1.00 96.06 124 VAL A C 1
ATOM 1009 O O . VAL A 1 124 ? -12.157 4.128 8.897 1.00 96.06 124 VAL A O 1
ATOM 1012 N N . ARG A 1 125 ? -13.137 5.664 10.218 1.00 95.56 125 ARG A N 1
ATOM 1013 C CA . ARG A 1 125 ? -13.038 4.865 11.455 1.00 95.56 125 ARG A CA 1
ATOM 1014 C C . ARG A 1 125 ? -13.686 3.493 11.286 1.00 95.56 125 ARG A C 1
ATOM 1016 O O . ARG A 1 125 ? -13.011 2.484 11.454 1.00 95.56 125 ARG A O 1
ATOM 1023 N N . ARG A 1 126 ? -14.944 3.452 10.827 1.00 95.62 126 ARG A N 1
ATOM 1024 C CA . ARG A 1 126 ? -15.667 2.195 10.563 1.00 95.62 126 ARG A CA 1
ATOM 1025 C C . ARG A 1 126 ? -14.964 1.316 9.535 1.00 95.62 126 ARG A C 1
ATOM 1027 O O . ARG A 1 126 ? -14.988 0.093 9.654 1.00 95.62 126 ARG A O 1
ATOM 1034 N N . LYS A 1 127 ? -14.355 1.910 8.502 1.00 96.81 127 LYS A N 1
ATOM 1035 C CA . LYS A 1 127 ? -13.608 1.145 7.500 1.00 96.81 127 LYS A CA 1
ATOM 1036 C C . LYS A 1 127 ? -12.370 0.495 8.117 1.00 96.81 127 LYS A C 1
ATOM 1038 O O . LYS A 1 127 ? -12.182 -0.701 7.919 1.00 96.81 127 LYS A O 1
ATOM 1043 N N . ILE A 1 128 ? -11.588 1.235 8.898 1.00 95.81 128 ILE A N 1
ATOM 1044 C CA . ILE A 1 128 ? -10.397 0.698 9.568 1.00 95.81 128 ILE A CA 1
ATOM 1045 C C . ILE A 1 128 ? -10.786 -0.360 10.604 1.00 95.81 128 ILE A C 1
ATOM 1047 O O . ILE A 1 128 ? -10.193 -1.432 10.627 1.00 95.81 128 ILE A O 1
ATOM 1051 N N . GLU A 1 129 ? -11.827 -0.115 11.401 1.00 95.56 129 GLU A N 1
ATOM 1052 C CA . GLU A 1 129 ? -12.378 -1.099 12.342 1.00 95.56 129 GLU A CA 1
ATOM 1053 C C . GLU A 1 129 ? -12.818 -2.382 11.632 1.00 95.56 129 GLU A C 1
ATOM 1055 O O . GLU A 1 129 ? -12.583 -3.476 12.137 1.00 95.56 129 GLU A O 1
ATOM 1060 N N . SER A 1 130 ? -13.387 -2.274 10.426 1.00 96.44 130 SER A N 1
ATOM 1061 C CA . SER A 1 130 ? -13.771 -3.452 9.645 1.00 96.44 130 SER A CA 1
ATOM 1062 C C . SER A 1 130 ? -12.579 -4.327 9.249 1.00 96.44 130 SER A C 1
ATOM 1064 O O . SER A 1 130 ? -12.762 -5.531 9.078 1.00 96.44 130 SER A O 1
ATOM 1066 N N . TRP A 1 131 ? -11.368 -3.763 9.149 1.00 97.12 131 TRP A N 1
ATOM 1067 C CA . TRP A 1 131 ? -10.138 -4.515 8.883 1.00 97.12 131 TRP A CA 1
ATOM 1068 C C . TRP A 1 131 ? -9.638 -5.297 10.098 1.00 97.12 131 TRP A C 1
ATOM 1070 O O . TRP A 1 131 ? -8.736 -6.117 9.941 1.00 97.12 131 TRP A O 1
ATOM 1080 N N . LEU A 1 132 ? -10.191 -5.061 11.289 1.00 96.19 132 LEU A N 1
ATOM 1081 C CA . LEU A 1 132 ? -9.728 -5.698 12.512 1.00 96.19 132 LEU A CA 1
ATOM 1082 C C . LEU A 1 132 ? -10.368 -7.075 12.728 1.00 96.19 132 LEU A C 1
ATOM 1084 O O . LEU A 1 132 ? -11.527 -7.322 12.381 1.00 96.19 132 LEU A O 1
ATOM 1088 N N . GLU A 1 133 ? -9.589 -7.968 13.327 1.00 95.12 133 GLU A N 1
ATOM 1089 C CA . GLU A 1 133 ? -10.014 -9.238 13.921 1.00 95.12 133 GLU A CA 1
ATOM 1090 C C . GLU A 1 133 ? -9.333 -9.354 15.283 1.00 95.12 133 GLU A C 1
ATOM 1092 O O . GLU A 1 133 ? -8.108 -9.292 15.371 1.00 95.12 133 GLU A O 1
ATOM 1097 N N . ASP A 1 134 ? -10.120 -9.408 16.360 1.00 93.06 134 ASP A N 1
ATOM 1098 C CA . ASP A 1 134 ? -9.623 -9.431 17.745 1.00 93.06 134 ASP A CA 1
ATOM 1099 C C . ASP A 1 134 ? -8.596 -8.321 18.072 1.00 93.06 134 ASP A C 1
ATOM 1101 O O . ASP A 1 134 ? -7.668 -8.493 18.866 1.00 93.06 134 ASP A O 1
ATOM 1105 N N . GLY A 1 135 ? -8.757 -7.149 17.442 1.00 93.69 135 GLY A N 1
ATOM 1106 C CA . GLY A 1 135 ? -7.864 -5.994 17.595 1.00 93.69 135 GLY A CA 1
ATOM 1107 C C . GLY A 1 135 ? -6.566 -6.064 16.780 1.00 93.69 135 GLY A C 1
ATOM 1108 O O . GLY A 1 135 ? -5.689 -5.222 16.972 1.00 93.69 135 GLY A O 1
ATOM 1109 N N . TYR A 1 136 ? -6.424 -7.035 15.877 1.00 95.94 136 TYR A N 1
ATOM 1110 C CA . TYR A 1 136 ? -5.307 -7.143 14.936 1.00 95.94 136 TYR A CA 1
ATOM 1111 C C . TYR A 1 136 ? -5.735 -6.762 13.523 1.00 95.94 136 TYR A C 1
ATOM 1113 O O . TYR A 1 136 ? -6.842 -7.083 13.099 1.00 95.94 136 TYR A O 1
ATOM 1121 N N . LEU A 1 137 ? -4.845 -6.116 12.770 1.00 96.19 137 LEU A N 1
ATOM 1122 C CA . LEU A 1 137 ? -5.067 -5.860 11.347 1.00 96.19 137 LEU A CA 1
ATOM 1123 C C . LEU A 1 137 ? -5.096 -7.181 10.572 1.00 96.19 137 LEU A C 1
ATOM 1125 O O . LEU A 1 137 ? -4.103 -7.909 10.524 1.00 96.19 137 LEU A O 1
ATOM 1129 N N . CYS A 1 138 ? -6.220 -7.459 9.918 1.00 96.69 138 CYS A N 1
ATOM 1130 C CA . CYS A 1 138 ? -6.362 -8.584 9.010 1.00 96.69 138 CYS A CA 1
ATOM 1131 C C . CYS A 1 138 ? -5.883 -8.180 7.611 1.00 96.69 138 CYS A C 1
ATOM 1133 O O . CYS A 1 138 ? -6.515 -7.372 6.921 1.00 96.69 138 CYS A O 1
ATOM 1135 N N . ARG A 1 139 ? -4.757 -8.763 7.181 1.00 95.19 139 ARG A N 1
ATOM 1136 C CA . ARG A 1 139 ? -4.142 -8.507 5.869 1.00 95.19 139 ARG A CA 1
ATOM 1137 C C . ARG A 1 139 ? -5.145 -8.674 4.730 1.00 95.19 139 ARG A C 1
ATOM 1139 O O . ARG A 1 139 ? -5.214 -7.819 3.852 1.00 95.19 139 ARG A O 1
ATOM 1146 N N . ASP A 1 140 ? -5.928 -9.745 4.753 1.00 96.81 140 ASP A N 1
ATOM 1147 C CA . ASP A 1 140 ? -6.811 -10.085 3.640 1.00 96.81 140 ASP A CA 1
ATOM 1148 C C . ASP A 1 140 ? -7.933 -9.062 3.474 1.00 96.81 140 ASP A C 1
ATOM 1150 O O . ASP A 1 140 ? -8.233 -8.664 2.351 1.00 96.81 140 ASP A O 1
ATOM 1154 N N . LYS A 1 141 ? -8.473 -8.532 4.576 1.00 97.88 141 LYS A N 1
ATOM 1155 C CA . LYS A 1 141 ? -9.477 -7.461 4.529 1.00 97.88 141 LYS A CA 1
ATOM 1156 C C . LYS A 1 141 ? -8.917 -6.162 3.951 1.00 97.88 141 LYS A C 1
ATOM 1158 O O . LYS A 1 141 ? -9.608 -5.486 3.188 1.00 97.88 141 LYS A O 1
ATOM 1163 N N . ILE A 1 142 ? -7.671 -5.821 4.282 1.00 96.69 142 ILE A N 1
ATOM 1164 C CA . ILE A 1 142 ? -6.992 -4.635 3.739 1.00 96.69 142 ILE A CA 1
ATOM 1165 C C . ILE A 1 142 ? -6.741 -4.816 2.239 1.00 96.69 142 ILE A C 1
ATOM 1167 O O . ILE A 1 142 ? -7.058 -3.926 1.451 1.00 96.69 142 ILE A O 1
ATOM 1171 N N . ILE A 1 143 ? -6.233 -5.981 1.824 1.00 96.75 143 ILE A N 1
ATOM 1172 C CA . ILE A 1 143 ? -5.981 -6.290 0.411 1.00 96.75 143 ILE A CA 1
ATOM 1173 C C . ILE A 1 143 ? -7.283 -6.281 -0.394 1.00 96.75 143 ILE A C 1
ATOM 1175 O O . ILE A 1 143 ? -7.338 -5.642 -1.441 1.00 96.75 143 ILE A O 1
ATOM 1179 N N . GLN A 1 144 ? -8.345 -6.915 0.104 1.00 98.00 144 GLN A N 1
ATOM 1180 C CA . GLN A 1 144 ? -9.656 -6.921 -0.549 1.00 98.00 144 GLN A CA 1
ATOM 1181 C C . GLN A 1 144 ? -10.233 -5.509 -0.684 1.00 98.00 144 GLN A C 1
ATOM 1183 O O . GLN A 1 144 ? -10.767 -5.153 -1.736 1.00 98.00 144 GLN A O 1
ATOM 1188 N N . TRP A 1 145 ? -10.105 -4.678 0.356 1.00 98.00 145 TRP A N 1
ATOM 1189 C CA . TRP A 1 145 ? -10.504 -3.276 0.277 1.00 98.00 145 TRP A CA 1
ATOM 1190 C C . TRP A 1 145 ? -9.722 -2.538 -0.812 1.00 98.00 145 TRP A C 1
ATOM 1192 O O . TRP A 1 145 ? -10.342 -1.929 -1.686 1.00 98.00 145 TRP A O 1
ATOM 1202 N N . LEU A 1 146 ? -8.389 -2.629 -0.801 1.00 97.38 146 LEU A N 1
ATOM 1203 C CA . LEU A 1 146 ? -7.530 -1.935 -1.758 1.00 97.38 146 LEU A CA 1
ATOM 1204 C C . LEU A 1 146 ? -7.808 -2.386 -3.199 1.00 97.38 146 LEU A C 1
ATOM 1206 O O . LEU A 1 146 ? -7.954 -1.547 -4.087 1.00 97.38 146 LEU A O 1
ATOM 1210 N N . GLN A 1 147 ? -7.973 -3.693 -3.424 1.00 96.94 147 GLN A N 1
ATOM 1211 C CA . GLN A 1 147 ? -8.411 -4.252 -4.707 1.00 96.94 147 GLN A CA 1
ATOM 1212 C C . GLN A 1 147 ? -9.757 -3.667 -5.142 1.00 96.94 147 GLN A C 1
ATOM 1214 O O . GLN A 1 147 ? -9.927 -3.297 -6.302 1.00 96.94 147 GLN A O 1
ATOM 1219 N N . GLY A 1 148 ? -10.702 -3.520 -4.211 1.00 97.62 148 GLY A N 1
ATOM 1220 C CA . GLY A 1 148 ? -11.983 -2.871 -4.462 1.00 97.62 148 GLY A CA 1
ATOM 1221 C C . GLY A 1 148 ? -11.843 -1.406 -4.885 1.00 97.62 148 GLY A C 1
ATOM 1222 O O . GLY A 1 148 ? -12.572 -0.966 -5.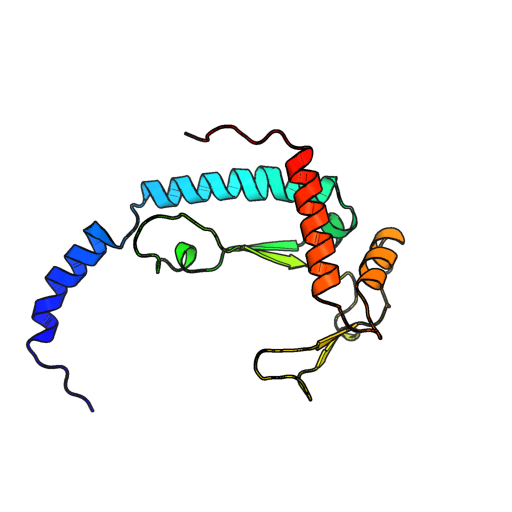774 1.00 97.62 148 GLY A O 1
ATOM 1223 N N . VAL A 1 149 ? -10.919 -0.643 -4.288 1.00 97.19 149 VAL A N 1
ATOM 1224 C CA . VAL A 1 149 ? -10.621 0.742 -4.705 1.00 97.19 149 VAL A CA 1
ATOM 1225 C C . VAL A 1 149 ? -10.069 0.754 -6.128 1.00 97.19 149 VAL A C 1
ATOM 1227 O O . VAL A 1 149 ? -10.620 1.437 -6.992 1.00 97.19 149 VAL A O 1
ATOM 1230 N N . VAL A 1 150 ? -9.036 -0.051 -6.390 1.00 95.31 150 VAL A N 1
ATOM 1231 C CA . VAL A 1 150 ? -8.408 -0.185 -7.713 1.00 95.31 150 VAL A CA 1
ATOM 1232 C C . VAL A 1 150 ? -9.442 -0.552 -8.773 1.00 95.31 150 VAL A C 1
ATOM 1234 O O . VAL A 1 150 ? -9.528 0.101 -9.809 1.00 95.31 150 VAL A O 1
ATOM 1237 N N . TYR A 1 151 ? -10.293 -1.537 -8.498 1.00 96.00 151 TYR A N 1
ATOM 1238 C CA . TYR A 1 151 ? -11.318 -1.988 -9.431 1.00 96.00 151 TYR A CA 1
ATOM 1239 C C . TYR A 1 151 ? -12.322 -0.885 -9.795 1.00 96.00 151 TYR A C 1
ATOM 1241 O O . TYR A 1 151 ? -12.692 -0.738 -10.962 1.00 96.00 151 TYR A O 1
ATOM 1249 N N . ARG A 1 152 ? -12.740 -0.064 -8.820 1.00 95.44 152 ARG A N 1
ATOM 1250 C CA . ARG A 1 152 ? -13.621 1.086 -9.086 1.00 95.44 152 ARG A CA 1
ATOM 1251 C C . ARG A 1 152 ? -12.950 2.123 -9.981 1.00 95.44 152 ARG A C 1
ATOM 1253 O O . ARG A 1 152 ? -13.622 2.688 -10.840 1.00 95.44 152 ARG A O 1
ATOM 1260 N N . VAL A 1 153 ? -11.652 2.359 -9.809 1.00 94.31 153 VAL A N 1
ATOM 1261 C CA . VAL A 1 153 ? -10.885 3.267 -10.673 1.00 94.31 153 VAL A CA 1
ATOM 1262 C C . VAL A 1 153 ? -10.789 2.704 -12.090 1.00 94.31 153 VAL A C 1
ATOM 1264 O O . VAL A 1 153 ? -11.182 3.379 -13.037 1.00 94.31 153 VAL A O 1
ATOM 1267 N N . LEU A 1 154 ? -10.377 1.441 -12.237 1.00 91.56 154 LEU A N 1
ATOM 1268 C CA . LEU A 1 154 ? -10.264 0.764 -13.536 1.00 91.56 154 LEU A CA 1
ATOM 1269 C C . LEU A 1 154 ? -11.567 0.800 -14.342 1.00 91.56 154 LEU A C 1
ATOM 1271 O O . LEU A 1 154 ? -11.522 0.995 -15.554 1.00 91.56 154 LEU A O 1
ATOM 1275 N N . ARG A 1 155 ? -12.720 0.660 -13.677 1.00 91.06 155 ARG A N 1
ATOM 1276 C CA . ARG A 1 155 ? -14.040 0.692 -14.323 1.00 91.06 155 ARG A CA 1
ATOM 1277 C C . ARG A 1 155 ? -14.464 2.093 -14.781 1.00 91.06 155 ARG A C 1
ATOM 1279 O O . ARG A 1 155 ? -15.174 2.209 -15.775 1.00 91.06 155 ARG A O 1
ATOM 1286 N N . ASN A 1 156 ? -14.090 3.136 -14.042 1.00 85.94 156 ASN A N 1
ATOM 1287 C CA . ASN A 1 156 ? -14.680 4.471 -14.198 1.00 85.94 156 ASN A CA 1
ATOM 1288 C C . ASN A 1 156 ? -13.768 5.475 -14.918 1.00 85.94 156 ASN A C 1
ATOM 1290 O O . ASN A 1 156 ? -14.223 6.563 -15.272 1.00 85.94 156 ASN A O 1
ATOM 1294 N N . VAL A 1 157 ? -12.493 5.141 -15.114 1.00 85.44 157 VAL A N 1
ATOM 1295 C CA . VAL A 1 157 ? -11.500 6.038 -15.710 1.00 85.44 157 VAL A CA 1
ATOM 1296 C C . VAL A 1 157 ? -11.270 5.686 -17.173 1.00 85.44 157 VAL A C 1
ATOM 1298 O O . VAL A 1 157 ? -11.082 4.526 -17.534 1.00 85.44 157 VAL A O 1
ATOM 1301 N N . LYS A 1 158 ? -11.254 6.714 -18.028 1.00 81.50 158 LYS A N 1
ATOM 1302 C CA . LYS A 1 158 ? -10.737 6.589 -19.391 1.00 81.50 158 LYS A CA 1
ATOM 1303 C C . LYS A 1 158 ? -9.218 6.629 -19.326 1.00 81.50 158 LYS A C 1
ATOM 1305 O O . LYS A 1 158 ? -8.639 7.675 -19.046 1.00 81.50 158 LYS A O 1
ATOM 1310 N N . TRP A 1 159 ? -8.595 5.485 -19.560 1.00 79.25 159 TRP A N 1
ATOM 1311 C CA . TRP A 1 159 ? -7.145 5.368 -19.562 1.00 79.25 159 TRP A CA 1
ATOM 1312 C C . TRP A 1 159 ? -6.568 6.025 -20.819 1.00 79.25 159 TRP A C 1
ATOM 1314 O O . TRP A 1 159 ? -7.148 5.849 -21.897 1.00 79.25 159 TRP A O 1
ATOM 1324 N N . PRO A 1 160 ? -5.468 6.791 -20.704 1.00 68.06 160 PRO A N 1
ATOM 1325 C CA . PRO A 1 160 ? -4.780 7.307 -21.878 1.00 68.06 160 PRO A CA 1
ATOM 1326 C C . PRO A 1 160 ? -4.413 6.126 -22.783 1.00 68.06 160 PRO A C 1
ATOM 1328 O O . PRO A 1 160 ? -3.737 5.192 -22.355 1.00 68.06 160 PRO A O 1
ATOM 1331 N N . GLN A 1 161 ? -4.925 6.133 -24.015 1.00 59.28 161 GLN A N 1
ATOM 1332 C CA . GLN A 1 161 ? -4.525 5.149 -25.013 1.00 59.28 161 GLN A CA 1
ATOM 1333 C C . GLN A 1 161 ? -3.127 5.520 -25.486 1.00 59.28 161 GLN A C 1
ATOM 1335 O O . GLN A 1 161 ? -2.949 6.634 -25.963 1.00 59.28 161 GLN A O 1
ATOM 1340 N N . ASN A 1 162 ? -2.187 4.584 -25.336 1.00 46.75 162 ASN A N 1
ATOM 1341 C CA . ASN A 1 162 ? -0.828 4.617 -25.872 1.00 46.75 162 ASN A CA 1
ATOM 1342 C C . ASN A 1 162 ? -0.142 5.981 -25.718 1.00 46.75 162 ASN A C 1
ATOM 1344 O O . ASN A 1 162 ? -0.214 6.831 -26.604 1.00 46.75 162 ASN A O 1
ATOM 1348 N N . VAL A 1 163 ? 0.575 6.167 -24.609 1.00 46.97 163 VAL A N 1
ATOM 1349 C CA . VAL A 1 163 ? 1.663 7.148 -24.604 1.00 46.97 163 VAL A CA 1
ATOM 1350 C C . VAL A 1 163 ? 2.751 6.557 -25.505 1.00 46.97 163 VAL A C 1
ATOM 1352 O O . VAL A 1 163 ? 3.485 5.672 -25.078 1.00 46.97 163 VAL A O 1
ATOM 1355 N N . THR A 1 164 ? 2.692 6.915 -26.789 1.00 36.12 164 THR A N 1
ATOM 1356 C CA . THR A 1 164 ? 3.704 6.624 -27.818 1.00 36.12 164 THR A CA 1
ATOM 1357 C C . THR A 1 164 ? 4.992 7.370 -27.566 1.00 36.12 164 THR A C 1
ATOM 1359 O O . THR A 1 164 ? 4.890 8.534 -27.107 1.00 36.12 164 THR A O 1
#

Solvent-accessible surface area (backbone atoms only — not comparable to full-atom values): 9838 Å² total; per-residue (Å²): 133,88,77,78,62,88,67,57,71,72,44,49,68,56,52,51,48,47,37,63,74,56,23,50,65,55,70,68,60,55,52,50,52,50,52,51,46,47,48,48,44,56,66,42,49,53,51,43,35,34,73,78,29,70,48,52,46,69,25,50,74,52,77,44,80,41,55,46,71,75,66,73,66,47,62,58,76,90,86,71,83,49,70,48,74,43,69,50,70,67,42,58,66,94,46,52,44,83,42,53,83,94,48,59,93,97,45,72,46,46,35,48,57,92,62,57,46,91,86,61,52,72,67,42,50,53,53,58,56,65,25,44,54,99,46,25,65,37,65,65,52,49,51,53,49,52,52,51,45,50,50,53,39,66,74,74,52,86,70,84,77,74,91,121

Secondary structure (DSSP, 8-state):
-----TTGGGTHHHHHHHIIIIISPPHHHHHHHHHHHIIIIIIIIIHHHHHH-HHHHHHEEEEEEESTTTTT--SS-----EEEEEE--SB-GGGEEEE-TTSPTT--EEEE-S-B-TT--HHHHHHHHHTEETTEE-HHHHHHHHHHHHHHHHHH--PPP---

Nearest PDB structures (foldseek):
  7lt2-assembly1_A  TM=8.511E-01  e=1.531E-07  Tribolium castaneum
  4nxu-assembly5_D-2  TM=7.304E-01  e=1.028E-04  Homo sapiens
  4nxv-assembly3_C  TM=6.099E-01  e=1.806E-04  Homo sapiens
  6an0-assembly1_A-2  TM=2.325E-01  e=4.868E+00  Elizabethkingia anophelis NUHP1